Protein AF-A0A534AEH3-F1 (afdb_monomer_lite)

Sequence (124 aa):
MLPENGLFLGRGWHDLERDEHGPFRWLDNEGEIVVTRPNARAATLVLDIESGPGQHHRPFELVVTNGSGTPLEQLQISNRRDVTLRLPLDEPRGAVFRLVVPAGVSISPDDRILNLRVHRIAWV

pLDDT: mean 91.47, std 10.38, range [54.38, 98.5]

Structure (mmCIF, N/CA/C/O backbone):
data_AF-A0A534AEH3-F1
#
_entry.id   AF-A0A534AEH3-F1
#
loop_
_atom_site.group_PDB
_atom_sit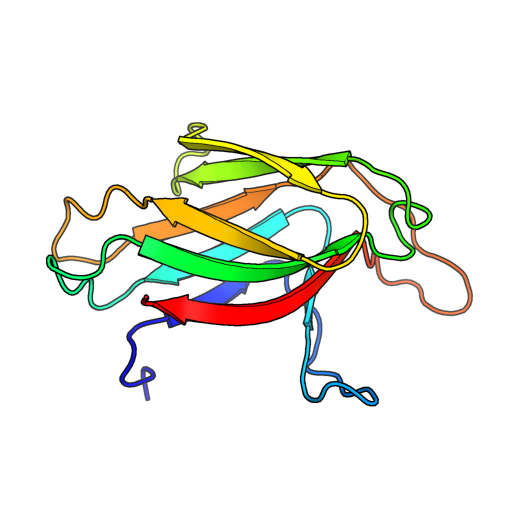e.id
_atom_site.type_symbol
_atom_site.label_atom_id
_atom_site.label_alt_id
_atom_site.label_comp_id
_atom_site.label_asym_id
_atom_site.label_entity_id
_atom_site.label_seq_id
_atom_site.pdbx_PDB_ins_code
_atom_site.Cartn_x
_atom_site.Cartn_y
_atom_site.Cartn_z
_atom_site.occupancy
_atom_site.B_iso_or_equiv
_atom_site.auth_seq_id
_atom_site.auth_comp_id
_atom_site.auth_asym_id
_atom_site.auth_atom_id
_atom_site.pdbx_PDB_model_num
ATOM 1 N N . MET A 1 1 ? -21.073 -2.014 -2.497 1.00 59.72 1 MET A N 1
ATOM 2 C CA . MET A 1 1 ? -21.113 -2.547 -1.115 1.00 59.72 1 MET A CA 1
ATOM 3 C C . MET A 1 1 ? -19.775 -2.272 -0.457 1.00 59.72 1 MET A C 1
ATOM 5 O O . MET A 1 1 ? -18.774 -2.267 -1.160 1.00 59.72 1 MET A O 1
ATOM 9 N N . LEU A 1 2 ? -19.763 -2.016 0.852 1.00 68.88 2 LEU A N 1
ATOM 10 C CA . LEU A 1 2 ? -18.527 -1.950 1.636 1.00 68.88 2 LEU A CA 1
ATOM 11 C C . LEU A 1 2 ? -18.076 -3.398 1.948 1.00 68.88 2 LEU A C 1
ATOM 13 O O . LEU A 1 2 ? -18.960 -4.200 2.256 1.00 68.88 2 LEU A O 1
ATOM 17 N N . PRO A 1 3 ? -16.780 -3.758 1.875 1.00 75.44 3 PRO A N 1
ATOM 18 C CA . PRO A 1 3 ? -16.292 -5.077 2.204 1.00 75.44 3 PRO A CA 1
ATOM 19 C C . PRO A 1 3 ? -16.540 -5.349 3.682 1.00 75.44 3 PRO A C 1
ATOM 21 O O . PRO A 1 3 ? -16.533 -4.451 4.533 1.00 75.44 3 PRO A O 1
ATOM 24 N N . GLU A 1 4 ? -16.795 -6.615 3.976 1.00 79.19 4 GLU A N 1
ATOM 25 C CA . GLU A 1 4 ? -17.192 -7.064 5.308 1.00 79.19 4 GLU A CA 1
ATOM 26 C C . GLU A 1 4 ? -16.087 -6.833 6.339 1.00 79.19 4 GLU A C 1
ATOM 28 O O . GLU A 1 4 ? -16.374 -6.464 7.475 1.00 79.19 4 GLU A O 1
ATOM 33 N N . ASN A 1 5 ? -14.824 -6.941 5.917 1.00 83.06 5 ASN A N 1
ATOM 34 C CA . ASN A 1 5 ? -13.659 -6.673 6.757 1.00 83.06 5 ASN A CA 1
ATOM 35 C C . ASN A 1 5 ? -13.412 -5.174 7.017 1.00 83.06 5 ASN A C 1
ATOM 37 O O . ASN A 1 5 ? -12.510 -4.836 7.776 1.00 83.06 5 ASN A O 1
ATOM 41 N N . GLY A 1 6 ? -14.176 -4.266 6.400 1.00 87.81 6 GLY A N 1
ATOM 42 C CA . GLY A 1 6 ? -14.061 -2.826 6.628 1.00 87.81 6 GLY A CA 1
ATOM 43 C C . GLY A 1 6 ? -12.753 -2.191 6.149 1.00 87.81 6 GLY A C 1
ATOM 44 O O . GLY A 1 6 ? -12.458 -1.085 6.599 1.00 87.81 6 GLY A O 1
ATOM 45 N N . LEU A 1 7 ? -11.994 -2.860 5.270 1.00 90.31 7 LEU A N 1
ATOM 46 C CA . LEU A 1 7 ? -10.750 -2.358 4.677 1.00 90.31 7 LEU A CA 1
ATOM 47 C C . LEU A 1 7 ? -10.928 -2.013 3.202 1.00 90.31 7 LEU A C 1
ATOM 49 O O . LEU A 1 7 ? -11.421 -2.826 2.423 1.00 90.31 7 LEU A O 1
ATOM 53 N N . PHE A 1 8 ? -10.455 -0.835 2.806 1.00 92.44 8 PHE A N 1
ATOM 54 C CA . PHE A 1 8 ? -10.434 -0.391 1.417 1.00 92.44 8 PHE A CA 1
ATOM 55 C C . PHE A 1 8 ? -9.097 0.216 1.053 1.00 92.44 8 PHE A C 1
ATOM 57 O O . PHE A 1 8 ? -8.423 0.823 1.882 1.00 92.44 8 PHE A O 1
ATOM 64 N N . LEU A 1 9 ? -8.791 0.133 -0.233 1.00 95.44 9 LEU A N 1
ATOM 65 C CA . LEU A 1 9 ? -7.722 0.894 -0.849 1.00 95.44 9 LEU A CA 1
ATOM 66 C C . LEU A 1 9 ? -8.330 2.162 -1.438 1.00 95.44 9 LEU A C 1
ATOM 68 O O . LEU A 1 9 ? -9.274 2.091 -2.227 1.00 95.44 9 LEU A O 1
ATOM 72 N N . GLY A 1 10 ? -7.843 3.307 -0.969 1.00 96.25 10 GLY A N 1
ATOM 73 C CA . GLY A 1 10 ? -8.230 4.620 -1.464 1.00 96.25 10 GLY A CA 1
ATOM 74 C C . GLY A 1 10 ? -7.377 5.019 -2.664 1.00 96.25 10 GLY A C 1
ATOM 75 O O . GLY A 1 10 ? -7.181 4.242 -3.598 1.00 96.25 10 GLY A O 1
ATOM 76 N N . ARG A 1 11 ? -6.869 6.249 -2.653 1.00 97.25 11 ARG A N 1
ATOM 77 C CA . ARG A 1 11 ? -5.996 6.767 -3.717 1.00 97.25 11 ARG A CA 1
ATOM 78 C C . ARG A 1 11 ? -4.605 6.133 -3.678 1.00 97.25 11 ARG A C 1
ATOM 80 O O . ARG A 1 11 ? -4.200 5.600 -2.649 1.00 97.25 11 ARG A O 1
ATOM 87 N N . GLY A 1 12 ? -3.877 6.238 -4.794 1.00 97.94 12 GLY A N 1
ATOM 88 C CA . GLY A 1 12 ? -2.451 5.893 -4.857 1.00 97.94 12 GLY A CA 1
ATOM 89 C C . GLY A 1 12 ? -2.125 4.425 -5.145 1.00 97.94 12 GLY A C 1
ATOM 90 O O . GLY A 1 12 ? -0.968 4.015 -5.090 1.00 97.94 12 GLY A O 1
ATOM 91 N N . TRP A 1 13 ? -3.149 3.638 -5.469 1.00 98.44 13 TRP A N 1
ATOM 92 C CA . TRP A 1 13 ? -3.021 2.238 -5.849 1.00 98.44 13 TRP A CA 1
ATOM 93 C C . TRP A 1 13 ? -3.264 2.071 -7.342 1.00 98.44 13 TRP A C 1
ATOM 95 O O . TRP A 1 13 ? -4.259 2.569 -7.871 1.00 98.44 13 TRP A O 1
ATOM 105 N N . HIS A 1 14 ? -2.393 1.314 -7.997 1.00 98.12 14 HIS A N 1
ATOM 106 C CA . HIS A 1 14 ? -2.595 0.870 -9.372 1.00 98.12 14 HIS A CA 1
ATOM 107 C C . HIS A 1 14 ? -3.570 -0.317 -9.434 1.00 98.12 14 HIS A C 1
ATOM 109 O O . HIS A 1 14 ? -4.026 -0.848 -8.409 1.00 98.12 14 HIS A O 1
ATOM 115 N N . ASP A 1 15 ? -3.906 -0.727 -10.656 1.00 97.75 15 ASP A N 1
ATOM 116 C CA . ASP A 1 15 ? -4.820 -1.836 -10.927 1.00 97.75 15 ASP A CA 1
ATOM 117 C C . ASP A 1 15 ? -4.377 -3.169 -10.305 1.00 97.75 15 ASP A C 1
ATOM 119 O O . ASP A 1 15 ? -3.221 -3.376 -9.938 1.00 97.75 15 ASP A O 1
ATOM 123 N N . LEU A 1 16 ? -5.351 -4.069 -10.129 1.00 97.81 16 LEU A N 1
ATOM 124 C CA . LEU A 1 16 ? -5.112 -5.399 -9.578 1.00 97.81 16 LEU A CA 1
ATOM 125 C C . LEU A 1 16 ? -4.338 -6.243 -10.589 1.00 97.81 16 LEU A C 1
ATOM 127 O O . LEU A 1 16 ? -4.816 -6.480 -11.696 1.00 97.81 16 LEU A O 1
ATOM 131 N N . GLU A 1 17 ? -3.204 -6.769 -10.156 1.00 98.25 17 GLU A N 1
ATOM 132 C CA . GLU A 1 17 ? -2.343 -7.642 -10.941 1.00 98.25 17 GLU A CA 1
ATOM 133 C C . GLU A 1 17 ? -2.221 -9.018 -10.276 1.00 98.25 17 GLU A C 1
ATOM 135 O O . GLU A 1 17 ? -2.748 -9.260 -9.183 1.00 98.25 17 GLU A O 1
ATOM 140 N N . ARG A 1 18 ? -1.584 -9.960 -10.976 1.00 97.88 18 ARG A N 1
ATOM 141 C CA . ARG A 1 18 ? -1.367 -11.332 -10.510 1.00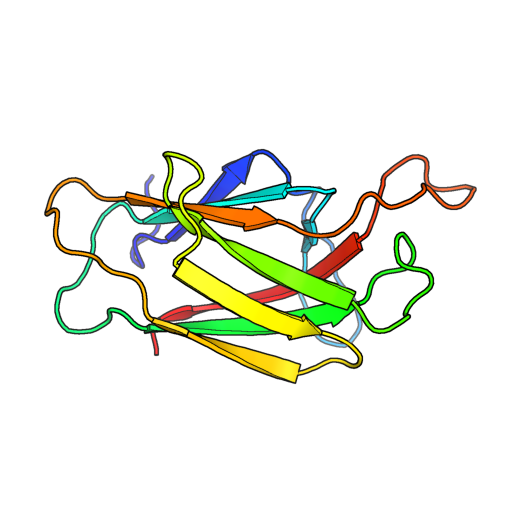 97.88 18 ARG A CA 1
ATOM 142 C C . ARG A 1 18 ? 0.012 -11.822 -10.919 1.00 97.88 18 ARG A C 1
ATOM 144 O O . ARG A 1 18 ? 0.420 -11.616 -12.057 1.00 97.88 18 ARG A O 1
ATOM 151 N N . ASP A 1 19 ? 0.673 -12.523 -10.010 1.00 94.69 19 ASP A N 1
ATOM 152 C CA . ASP A 1 19 ? 1.880 -13.303 -10.279 1.00 94.69 19 ASP A CA 1
ATOM 153 C C . ASP A 1 19 ? 1.741 -14.721 -9.695 1.00 94.69 19 ASP A C 1
ATOM 155 O O . ASP A 1 19 ? 0.642 -15.166 -9.344 1.00 94.69 19 ASP A O 1
ATOM 159 N N . GLU A 1 20 ? 2.853 -15.452 -9.615 1.00 94.38 20 GLU A N 1
ATOM 160 C CA . GLU A 1 20 ? 2.916 -16.810 -9.063 1.00 94.38 20 GLU A CA 1
ATOM 161 C C . GLU A 1 20 ? 2.497 -16.904 -7.583 1.00 94.38 20 GLU A C 1
ATOM 163 O O . GLU A 1 20 ? 2.089 -17.971 -7.127 1.00 94.38 20 GLU A O 1
ATOM 168 N N . HIS A 1 21 ? 2.520 -15.790 -6.847 1.00 91.81 21 HIS A N 1
ATOM 169 C CA . HIS A 1 21 ? 2.114 -15.711 -5.445 1.00 91.81 21 HIS A CA 1
ATOM 170 C C . HIS A 1 21 ? 0.672 -15.218 -5.266 1.00 91.81 21 HIS A C 1
ATOM 172 O O . HIS A 1 21 ? 0.209 -15.050 -4.135 1.00 91.81 21 HIS A O 1
ATOM 178 N N . GLY A 1 22 ? -0.052 -15.000 -6.366 1.00 95.88 22 GLY A N 1
ATOM 179 C CA . GLY A 1 22 ? -1.455 -14.611 -6.363 1.00 95.88 22 GLY A CA 1
ATOM 180 C C . GLY A 1 22 ? -1.679 -13.125 -6.662 1.00 95.88 22 GLY A C 1
ATOM 181 O O . GLY A 1 22 ? -0.885 -12.503 -7.367 1.00 95.88 22 GLY A O 1
ATOM 182 N N . PRO A 1 23 ? -2.820 -12.560 -6.227 1.00 97.50 23 PRO A N 1
ATOM 183 C CA . PRO A 1 23 ? -3.160 -11.174 -6.517 1.00 97.50 23 PRO A CA 1
ATOM 184 C C . PRO A 1 23 ? -2.277 -10.194 -5.741 1.00 97.50 23 PRO A C 1
ATOM 186 O O . PRO A 1 23 ? -1.943 -10.435 -4.583 1.00 97.50 23 PRO A O 1
ATOM 189 N N . PHE A 1 24 ? -1.967 -9.059 -6.358 1.00 98.25 24 PHE A N 1
ATOM 190 C CA . PHE A 1 24 ? -1.278 -7.948 -5.710 1.00 98.25 24 PHE A CA 1
ATOM 191 C C . PHE A 1 24 ? -1.656 -6.615 -6.357 1.00 98.25 24 PHE A C 1
ATOM 193 O O . PHE A 1 24 ? -2.270 -6.567 -7.425 1.00 98.25 24 PHE A O 1
ATOM 200 N N . ARG A 1 25 ? -1.282 -5.514 -5.707 1.00 98.50 25 ARG A N 1
ATOM 201 C CA . ARG A 1 25 ? -1.332 -4.171 -6.292 1.00 98.50 25 ARG A CA 1
ATOM 202 C C . ARG A 1 25 ? -0.014 -3.453 -6.085 1.00 98.50 25 ARG A C 1
ATOM 204 O O . ARG A 1 25 ? 0.685 -3.693 -5.100 1.00 98.50 25 ARG A O 1
ATOM 211 N N . TRP A 1 26 ? 0.283 -2.550 -7.005 1.00 98.31 26 TRP A N 1
ATOM 212 C CA . TRP A 1 26 ? 1.356 -1.586 -6.842 1.00 98.31 26 TRP A CA 1
ATOM 213 C C . TRP A 1 26 ? 0.842 -0.323 -6.165 1.00 98.31 26 TRP A C 1
ATOM 215 O O . TRP A 1 26 ? -0.254 0.152 -6.469 1.00 98.31 26 TRP A O 1
ATOM 225 N N . LEU A 1 27 ? 1.662 0.226 -5.282 1.00 98.31 27 LEU A N 1
ATOM 226 C CA . LEU A 1 27 ? 1.494 1.549 -4.701 1.00 98.31 27 LEU A CA 1
ATOM 227 C C . LEU A 1 27 ? 2.477 2.524 -5.362 1.00 98.31 27 LEU A C 1
ATOM 229 O O . LEU A 1 27 ? 3.616 2.149 -5.665 1.00 98.31 27 LEU A O 1
ATOM 233 N N . ASP A 1 28 ? 2.005 3.748 -5.602 1.00 97.69 28 ASP A N 1
ATOM 234 C CA . ASP A 1 28 ? 2.786 4.867 -6.147 1.00 97.69 28 ASP A CA 1
ATOM 235 C C . ASP A 1 28 ? 3.713 5.459 -5.054 1.00 97.69 28 ASP A C 1
ATOM 237 O O . ASP A 1 28 ? 4.343 4.722 -4.301 1.00 97.69 28 ASP A O 1
ATOM 241 N N . ASN A 1 29 ? 3.860 6.775 -4.926 1.00 97.38 29 ASN A N 1
ATOM 242 C CA . ASN A 1 29 ? 4.622 7.410 -3.839 1.00 97.38 29 ASN A CA 1
ATOM 243 C C . ASN A 1 29 ? 3.836 7.460 -2.514 1.00 97.38 29 ASN A C 1
ATOM 245 O O . ASN A 1 29 ? 4.412 7.552 -1.431 1.00 97.38 29 ASN A O 1
ATOM 249 N N . GLU A 1 30 ? 2.511 7.392 -2.600 1.00 97.88 30 GLU A N 1
ATOM 250 C CA . GLU A 1 30 ? 1.601 7.350 -1.460 1.00 97.88 30 GLU A CA 1
ATOM 251 C C . GLU A 1 30 ? 0.421 6.443 -1.805 1.00 97.88 30 GLU A C 1
ATOM 253 O O . GLU A 1 30 ? -0.039 6.472 -2.942 1.00 97.88 30 GLU A O 1
ATOM 258 N N . GLY A 1 31 ? -0.092 5.676 -0.840 1.00 98.00 31 GLY A N 1
ATOM 259 C CA . GLY A 1 31 ? -1.340 4.924 -0.988 1.00 98.00 31 GLY A CA 1
ATOM 260 C C . GLY A 1 31 ? -2.195 4.937 0.274 1.00 98.00 31 GLY A C 1
ATOM 261 O O . GLY A 1 31 ? -1.697 4.762 1.387 1.00 98.00 31 GLY A O 1
ATOM 262 N N . GLU A 1 32 ? -3.501 5.136 0.103 1.00 97.81 32 GLU A N 1
ATOM 263 C CA . GLU A 1 32 ? -4.465 5.223 1.202 1.00 97.81 32 GLU A CA 1
ATOM 264 C C . GLU A 1 32 ? -5.031 3.848 1.576 1.00 97.81 32 GLU A C 1
ATOM 266 O O . GLU A 1 32 ? -5.509 3.104 0.718 1.00 97.81 32 GLU A O 1
ATOM 271 N N . ILE A 1 33 ? -5.065 3.548 2.872 1.00 95.38 33 ILE A N 1
ATOM 272 C CA . ILE A 1 33 ? -5.835 2.455 3.467 1.00 95.38 33 ILE A CA 1
ATOM 273 C C . ILE A 1 33 ? -6.972 3.086 4.268 1.00 95.38 33 ILE A C 1
ATOM 275 O O . ILE A 1 33 ? -6.740 3.812 5.235 1.00 95.38 33 ILE A O 1
ATOM 279 N N . VAL A 1 34 ? -8.212 2.812 3.870 1.00 93.69 34 VAL A N 1
ATOM 280 C CA . VAL A 1 34 ? -9.411 3.328 4.535 1.00 93.69 34 VAL A CA 1
ATOM 281 C C . VAL A 1 34 ? -10.039 2.225 5.377 1.00 93.69 34 VAL A C 1
ATOM 283 O O . VAL A 1 34 ? -10.379 1.153 4.877 1.00 93.69 34 VAL A O 1
ATOM 286 N N . VAL A 1 35 ? -10.224 2.515 6.659 1.00 90.06 35 VAL A N 1
ATOM 287 C CA . VAL A 1 35 ? -10.883 1.661 7.644 1.00 90.06 35 VAL A CA 1
ATOM 288 C C . VAL A 1 35 ? -12.268 2.238 7.913 1.00 90.06 35 VAL A C 1
ATOM 290 O O . VAL A 1 35 ? -12.364 3.340 8.437 1.00 90.06 35 VAL A O 1
ATOM 293 N N . THR A 1 36 ? -13.354 1.535 7.583 1.00 85.75 36 THR A N 1
ATOM 294 C CA . THR A 1 36 ? -14.730 2.068 7.756 1.00 85.75 36 THR A CA 1
ATOM 295 C C . THR A 1 36 ? -15.495 1.477 8.934 1.00 85.75 36 THR A C 1
ATOM 297 O O . THR A 1 36 ? -16.541 1.993 9.313 1.00 85.75 36 THR A O 1
ATOM 300 N N . ARG A 1 37 ? -15.039 0.342 9.468 1.00 72.56 37 ARG A N 1
ATOM 301 C CA . ARG A 1 37 ? -15.651 -0.339 10.618 1.00 72.56 37 ARG A CA 1
ATOM 302 C C . ARG A 1 37 ? -14.540 -0.859 11.523 1.00 72.56 37 ARG A C 1
ATOM 304 O O . ARG A 1 37 ? -14.227 -2.046 11.457 1.00 72.56 37 ARG A O 1
ATOM 311 N N . PRO A 1 38 ? -13.890 0.020 12.300 1.00 63.75 38 PRO A N 1
ATOM 312 C CA . PRO A 1 38 ? -12.844 -0.415 13.207 1.00 63.75 38 PRO A CA 1
ATOM 313 C C . PRO A 1 38 ? -13.449 -1.400 14.213 1.00 63.75 38 PRO A C 1
ATOM 315 O O . PRO A 1 38 ? -14.298 -1.036 15.024 1.00 63.75 38 PRO A O 1
ATOM 318 N N . ASN A 1 39 ? -13.056 -2.672 14.146 1.00 59.69 39 ASN A N 1
ATOM 319 C CA . ASN A 1 39 ? -13.311 -3.584 15.250 1.00 59.69 39 ASN A CA 1
ATOM 320 C C . ASN A 1 39 ? -12.272 -3.248 16.323 1.00 59.69 39 ASN A C 1
ATOM 322 O O . ASN A 1 39 ? -11.088 -3.493 16.116 1.00 59.69 39 ASN A O 1
ATOM 326 N N . ALA A 1 40 ? -12.697 -2.688 17.458 1.00 54.38 40 ALA A N 1
ATOM 327 C CA . ALA A 1 40 ? -11.806 -2.238 18.534 1.00 54.38 40 ALA A CA 1
ATOM 328 C C . ALA A 1 40 ? -10.888 -3.346 19.105 1.00 54.38 40 ALA A C 1
ATOM 330 O O . ALA A 1 40 ? -9.926 -3.048 19.806 1.00 54.38 40 ALA A O 1
ATOM 331 N N . ARG A 1 41 ? -11.152 -4.629 18.801 1.00 57.09 41 ARG A N 1
ATOM 332 C CA . ARG A 1 41 ? -10.257 -5.754 19.132 1.00 57.09 41 ARG A CA 1
ATOM 333 C C . ARG A 1 41 ? -9.148 -6.019 18.107 1.00 57.09 41 ARG A C 1
ATOM 335 O O . ARG A 1 41 ? -8.190 -6.698 18.457 1.00 57.09 41 ARG A O 1
ATOM 342 N N . ALA A 1 42 ? -9.251 -5.489 16.890 1.00 60.09 42 ALA A N 1
ATOM 343 C CA . ALA A 1 42 ? -8.313 -5.700 15.791 1.00 60.09 42 ALA A CA 1
ATOM 344 C C . ALA A 1 42 ? -7.757 -4.349 15.314 1.00 60.09 42 ALA A C 1
ATOM 346 O O . ALA A 1 42 ? -8.104 -3.848 14.254 1.00 60.09 42 ALA A O 1
ATOM 347 N N . ALA A 1 43 ? -6.896 -3.730 16.121 1.00 80.12 43 ALA A N 1
ATOM 348 C CA . ALA A 1 43 ? -6.182 -2.501 15.757 1.00 80.12 43 ALA A CA 1
ATOM 349 C C . ALA A 1 43 ? -4.835 -2.797 15.077 1.00 80.12 43 ALA A C 1
ATOM 351 O O . ALA A 1 43 ? -3.905 -1.995 15.120 1.00 80.12 43 ALA A O 1
ATOM 352 N N . THR A 1 44 ? -4.675 -4.000 14.529 1.00 88.75 44 THR A N 1
ATOM 353 C CA . THR A 1 44 ? -3.408 -4.467 13.976 1.00 88.75 44 THR A CA 1
ATOM 354 C C . THR A 1 44 ? -3.628 -5.006 12.577 1.00 88.75 44 THR A C 1
ATOM 356 O O . THR A 1 44 ? -4.383 -5.959 12.389 1.00 88.75 44 THR A O 1
ATOM 359 N N . LEU A 1 45 ? -2.971 -4.376 11.607 1.00 91.31 45 LEU A N 1
ATOM 360 C CA . LEU A 1 45 ? -2.900 -4.868 10.242 1.00 91.31 45 LEU A CA 1
ATOM 361 C C . LEU A 1 45 ? -1.616 -5.648 10.038 1.00 91.31 45 LEU A C 1
ATOM 363 O O . LEU A 1 45 ? -0.566 -5.273 10.549 1.00 91.31 45 LEU A O 1
ATOM 367 N N . VAL A 1 46 ? -1.704 -6.691 9.229 1.00 94.69 46 VAL A N 1
ATOM 368 C CA . VAL A 1 46 ? -0.557 -7.345 8.617 1.00 94.69 46 VAL A CA 1
ATOM 369 C C . VAL A 1 46 ? -0.561 -7.047 7.123 1.00 94.69 46 VAL A C 1
ATOM 371 O O . VAL A 1 46 ? -1.604 -7.124 6.462 1.00 94.69 46 VAL A O 1
ATOM 374 N N . LEU A 1 47 ? 0.606 -6.672 6.606 1.00 96.69 47 LEU A N 1
ATOM 375 C CA . LEU A 1 47 ? 0.821 -6.399 5.196 1.00 96.69 47 LEU A CA 1
ATOM 376 C C . LEU A 1 47 ? 1.947 -7.282 4.665 1.00 96.69 47 LEU A C 1
ATOM 378 O O . LEU A 1 47 ? 3.024 -7.291 5.248 1.00 96.69 47 LEU A O 1
ATOM 382 N N . ASP A 1 48 ? 1.698 -7.966 3.552 1.00 97.69 48 ASP A N 1
ATOM 383 C CA . ASP A 1 48 ? 2.709 -8.719 2.797 1.00 97.69 48 ASP A CA 1
ATOM 384 C C . ASP A 1 48 ? 3.213 -7.836 1.654 1.00 97.69 48 ASP A C 1
ATOM 386 O O . ASP A 1 48 ? 2.459 -7.561 0.707 1.00 97.69 48 ASP A O 1
ATOM 390 N N . ILE A 1 49 ? 4.437 -7.322 1.795 1.00 97.81 49 ILE A N 1
ATOM 391 C CA . ILE A 1 49 ? 4.958 -6.230 0.965 1.00 97.81 49 ILE A CA 1
ATOM 392 C C . ILE A 1 49 ? 6.411 -6.430 0.548 1.00 97.81 49 ILE A C 1
ATOM 394 O O . ILE A 1 49 ? 7.199 -7.034 1.276 1.00 97.81 49 ILE A O 1
ATOM 398 N N . GLU A 1 50 ? 6.781 -5.853 -0.596 1.00 97.38 50 GLU A N 1
ATOM 399 C CA . GLU A 1 50 ? 8.158 -5.823 -1.104 1.00 97.38 50 GLU A CA 1
ATOM 400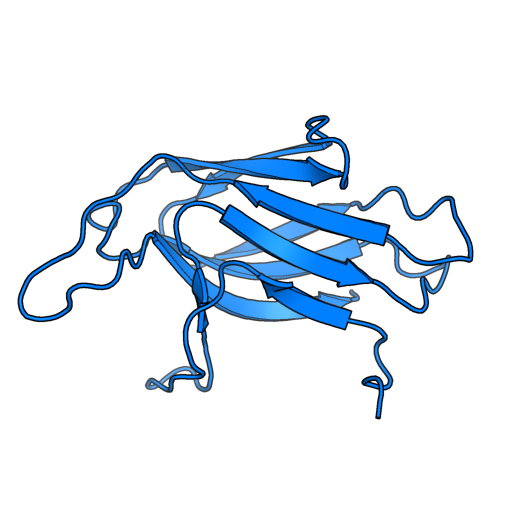 C C . GLU A 1 50 ? 8.494 -4.543 -1.880 1.00 97.38 50 GLU A C 1
ATOM 402 O O . GLU A 1 50 ? 7.611 -3.870 -2.423 1.00 97.38 50 GLU A O 1
ATOM 407 N N . SER A 1 51 ? 9.792 -4.226 -1.950 1.00 98.00 51 SER A N 1
ATOM 408 C CA . SER A 1 51 ? 10.313 -3.108 -2.741 1.00 98.00 51 SER A CA 1
ATOM 409 C C . SER A 1 51 ? 10.124 -3.336 -4.243 1.00 98.00 51 SER A C 1
ATOM 411 O O . SER A 1 51 ? 10.504 -4.371 -4.799 1.00 98.00 51 SER A O 1
ATOM 413 N N . GLY A 1 52 ? 9.536 -2.346 -4.909 1.00 97.31 52 GLY A N 1
ATOM 414 C CA . GLY A 1 52 ? 9.211 -2.398 -6.325 1.00 97.31 52 GLY A CA 1
ATOM 415 C C . GLY A 1 52 ? 10.291 -1.829 -7.255 1.00 97.31 52 GLY A C 1
ATOM 416 O O . GLY A 1 52 ? 11.284 -1.241 -6.808 1.00 97.31 52 GLY A O 1
ATOM 417 N N . PRO A 1 53 ? 10.086 -1.961 -8.578 1.00 97.12 53 PRO A N 1
ATOM 418 C CA . PRO A 1 53 ? 10.997 -1.440 -9.592 1.00 97.12 53 PRO A CA 1
ATOM 419 C C . PRO A 1 53 ? 11.229 0.070 -9.484 1.00 97.12 53 PRO A C 1
ATOM 421 O O . PRO A 1 53 ? 12.350 0.519 -9.707 1.00 97.12 53 PRO A O 1
ATOM 424 N N . GLY A 1 54 ? 10.225 0.854 -9.072 1.00 97.56 54 GLY A N 1
ATOM 425 C CA . GLY A 1 54 ? 10.358 2.309 -8.919 1.00 97.56 54 GLY A CA 1
ATOM 426 C C . GLY A 1 54 ? 11.351 2.737 -7.836 1.00 97.56 54 GLY A C 1
ATOM 427 O O . GLY A 1 54 ? 11.862 3.854 -7.872 1.00 97.56 54 GLY A O 1
ATOM 428 N N . GLN A 1 55 ? 11.694 1.815 -6.934 1.00 97.62 55 GLN A N 1
ATOM 429 C CA . GLN A 1 55 ? 12.732 1.954 -5.908 1.00 97.62 55 GLN A CA 1
ATOM 430 C C . GLN A 1 55 ? 14.018 1.194 -6.275 1.00 97.62 55 GLN A C 1
ATOM 432 O O . GLN A 1 55 ? 14.919 1.018 -5.452 1.00 97.62 55 GLN A O 1
ATOM 437 N N . HIS A 1 56 ? 14.119 0.715 -7.517 1.00 96.31 56 HIS A N 1
ATOM 438 C CA . HIS A 1 56 ? 15.170 -0.174 -8.010 1.00 96.31 56 HIS A CA 1
ATOM 439 C C . HIS A 1 56 ? 15.322 -1.463 -7.187 1.00 96.31 56 HIS A C 1
ATOM 441 O O . HIS A 1 56 ? 16.433 -1.981 -7.067 1.00 96.31 56 HIS A O 1
ATOM 447 N N . HIS A 1 57 ? 14.234 -1.954 -6.580 1.00 96.31 57 HIS A N 1
ATOM 448 C CA . HIS A 1 57 ? 14.251 -3.089 -5.646 1.00 96.31 57 HIS A CA 1
ATOM 449 C C . HIS A 1 57 ? 15.226 -2.910 -4.467 1.00 96.31 57 HIS A C 1
ATOM 451 O O . HIS A 1 57 ? 15.685 -3.882 -3.866 1.00 96.31 57 HIS A O 1
ATOM 457 N N . ARG A 1 58 ? 15.583 -1.662 -4.136 1.00 96.62 58 ARG A N 1
ATOM 458 C CA . ARG A 1 58 ? 16.490 -1.351 -3.028 1.00 96.62 58 ARG A CA 1
ATOM 459 C C . ARG A 1 58 ? 15.715 -1.137 -1.732 1.00 96.62 58 ARG A C 1
ATOM 461 O O . ARG A 1 58 ? 14.519 -0.839 -1.781 1.00 96.62 58 ARG A O 1
ATOM 468 N N . PRO A 1 59 ? 16.387 -1.267 -0.574 1.00 97.44 59 PRO A N 1
ATOM 469 C CA . PRO A 1 59 ? 15.776 -0.917 0.691 1.00 97.44 59 PRO A CA 1
ATOM 470 C C . PRO A 1 59 ? 15.374 0.560 0.764 1.00 97.44 59 PRO A C 1
ATOM 472 O O . PRO A 1 59 ? 16.117 1.419 0.287 1.00 97.44 59 PRO A O 1
ATOM 475 N N . PHE A 1 60 ? 14.237 0.847 1.395 1.00 97.56 60 PHE A N 1
ATOM 476 C CA . PHE A 1 60 ? 13.767 2.206 1.663 1.00 97.56 60 PHE A CA 1
ATOM 477 C C . PHE A 1 60 ? 12.930 2.282 2.944 1.00 97.56 60 PHE A C 1
ATOM 479 O O . PHE A 1 60 ? 12.456 1.271 3.467 1.00 97.56 60 PHE A O 1
ATOM 486 N N . GLU A 1 61 ? 12.726 3.503 3.437 1.00 97.75 61 GLU A N 1
ATOM 487 C CA . GLU A 1 61 ? 11.833 3.770 4.561 1.00 97.75 61 GLU A CA 1
ATOM 488 C C . GLU A 1 61 ? 10.382 3.924 4.097 1.00 97.75 61 GLU A C 1
ATOM 490 O O . GLU A 1 61 ? 10.066 4.794 3.289 1.00 97.75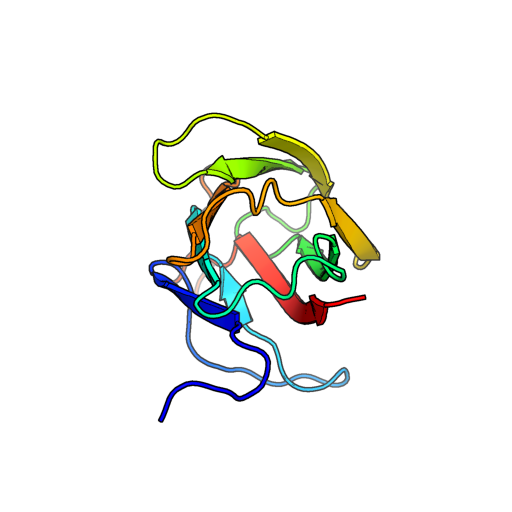 61 GLU A O 1
ATOM 495 N N . LEU A 1 62 ? 9.495 3.091 4.627 1.00 97.81 62 LEU A N 1
ATOM 496 C CA . LEU A 1 62 ? 8.052 3.274 4.568 1.00 97.81 62 LEU A CA 1
ATOM 497 C C . LEU A 1 62 ? 7.607 4.047 5.810 1.00 97.81 62 LEU A C 1
ATOM 499 O O . LEU A 1 62 ? 7.844 3.601 6.934 1.00 97.81 62 LEU A O 1
ATOM 503 N N . VAL A 1 63 ? 6.903 5.156 5.608 1.00 98.12 63 VAL A N 1
ATOM 504 C CA . VAL A 1 63 ? 6.279 5.933 6.682 1.00 98.12 63 VAL A CA 1
ATOM 505 C C . VAL A 1 63 ? 4.774 5.716 6.643 1.00 98.12 63 VAL A C 1
ATOM 507 O O . VAL A 1 63 ? 4.122 5.948 5.627 1.00 98.12 63 VAL A O 1
ATOM 510 N N . VAL A 1 64 ? 4.201 5.301 7.766 1.00 97.25 64 VAL A N 1
ATOM 511 C CA . VAL A 1 64 ? 2.752 5.209 7.938 1.00 97.25 64 VAL A CA 1
ATOM 512 C C . VAL A 1 64 ? 2.273 6.471 8.625 1.00 97.25 64 VAL A C 1
ATOM 514 O O . VAL A 1 64 ? 2.778 6.832 9.687 1.00 97.25 64 VAL A O 1
ATOM 517 N N . THR A 1 65 ? 1.289 7.142 8.037 1.00 96.81 65 THR A N 1
ATOM 518 C CA . THR A 1 65 ? 0.700 8.364 8.595 1.00 96.81 65 THR A CA 1
ATOM 519 C C . THR A 1 65 ? -0.809 8.222 8.770 1.00 96.81 65 THR A C 1
ATOM 521 O O . THR A 1 65 ? -1.449 7.374 8.143 1.00 96.81 65 THR A O 1
ATOM 524 N N . ASN A 1 66 ? -1.395 9.050 9.632 1.00 92.94 66 ASN A N 1
ATOM 525 C CA . ASN A 1 66 ? -2.846 9.228 9.679 1.00 92.94 66 ASN A CA 1
ATOM 526 C C . ASN A 1 66 ? -3.336 10.134 8.523 1.00 92.94 66 ASN A C 1
ATOM 528 O O . ASN A 1 66 ? -2.549 10.686 7.753 1.00 92.94 66 ASN A O 1
ATOM 532 N N . GLY A 1 67 ? -4.648 10.357 8.427 1.00 90.94 67 GLY A N 1
ATOM 533 C CA . GLY A 1 67 ? -5.240 11.208 7.387 1.00 90.94 67 GLY A CA 1
ATOM 534 C C . GLY A 1 67 ? -4.782 12.677 7.402 1.00 90.94 67 GLY A C 1
ATOM 535 O O . GLY A 1 67 ? -4.866 13.345 6.369 1.00 90.94 67 GLY A O 1
ATOM 536 N N . SER A 1 68 ? -4.261 13.181 8.530 1.00 92.50 68 SER A N 1
ATOM 537 C CA . SER A 1 68 ? -3.662 14.521 8.629 1.00 92.50 68 SER A CA 1
ATOM 538 C C . SER A 1 68 ? -2.175 14.559 8.259 1.00 92.50 68 SER A C 1
ATOM 540 O O . SER A 1 68 ? -1.572 15.627 8.319 1.00 92.50 68 SER A O 1
ATOM 542 N N . GLY A 1 69 ? -1.576 13.427 7.874 1.00 94.31 69 GLY A N 1
ATOM 543 C CA . GLY A 1 69 ? -0.155 13.321 7.531 1.00 94.31 69 GLY A CA 1
ATOM 544 C C . GLY A 1 69 ? 0.779 13.221 8.740 1.00 94.31 69 GLY A C 1
ATOM 545 O O . GLY A 1 69 ? 1.993 13.303 8.584 1.00 94.31 69 GLY A O 1
ATOM 546 N N . THR A 1 70 ? 0.247 13.036 9.951 1.00 95.12 70 THR A N 1
ATOM 547 C CA . THR A 1 70 ? 1.061 12.815 11.151 1.00 95.12 70 THR A CA 1
ATOM 548 C C . THR A 1 70 ? 1.656 11.405 11.112 1.00 95.12 70 THR A C 1
ATOM 550 O O . THR A 1 70 ? 0.882 10.448 11.000 1.00 95.12 70 THR A O 1
ATOM 553 N N . PRO A 1 71 ? 2.989 11.242 11.222 1.00 95.75 71 PRO A N 1
ATOM 554 C CA . PRO A 1 71 ? 3.621 9.928 11.276 1.00 95.75 71 PRO A CA 1
ATOM 555 C C . PRO A 1 71 ? 3.171 9.124 12.496 1.00 95.75 71 PRO A C 1
ATOM 557 O O . PRO A 1 71 ? 3.135 9.640 13.611 1.00 95.75 71 PRO A O 1
ATOM 560 N N . LEU A 1 72 ? 2.846 7.857 12.264 1.00 93.38 72 LEU A N 1
ATOM 561 C CA . LEU A 1 72 ? 2.448 6.876 13.271 1.00 93.38 72 LEU A CA 1
ATOM 562 C C . LEU A 1 72 ? 3.522 5.800 13.448 1.00 93.38 72 LEU A C 1
ATOM 564 O O . LEU A 1 72 ? 3.803 5.390 14.569 1.00 93.38 72 LEU A O 1
ATOM 568 N N . GLU A 1 73 ? 4.125 5.354 12.342 1.00 94.19 73 GLU A N 1
ATOM 569 C CA . GLU A 1 73 ? 5.125 4.285 12.324 1.00 94.19 73 GLU A CA 1
ATOM 570 C C . GLU A 1 73 ? 6.093 4.467 11.144 1.00 94.19 73 GLU A C 1
ATOM 572 O O . GLU A 1 73 ? 5.729 5.049 10.121 1.00 94.19 73 GLU A O 1
ATOM 577 N N . GLN A 1 74 ? 7.330 3.986 11.290 1.00 96.38 74 GLN A N 1
ATOM 578 C CA . GLN A 1 74 ? 8.366 4.002 10.251 1.00 96.38 74 GLN A CA 1
ATOM 579 C C . GLN A 1 74 ? 9.038 2.631 10.188 1.00 96.38 74 GLN A C 1
ATOM 581 O O . GLN A 1 74 ? 9.378 2.055 11.223 1.00 96.38 74 GLN A O 1
ATOM 586 N N . LEU A 1 75 ? 9.219 2.098 8.980 1.00 95.19 75 LEU A N 1
ATOM 587 C CA . LEU A 1 75 ? 9.706 0.739 8.750 1.00 95.19 75 LEU A CA 1
ATOM 588 C C . LEU A 1 75 ? 10.704 0.712 7.595 1.00 95.19 75 LEU A C 1
ATOM 590 O O . LEU A 1 75 ? 10.486 1.342 6.567 1.00 95.19 75 LEU A O 1
ATOM 594 N N . GLN A 1 76 ? 11.759 -0.092 7.717 1.00 96.56 76 GLN A N 1
ATOM 595 C CA . GLN A 1 76 ? 12.643 -0.390 6.589 1.00 96.56 76 GLN A CA 1
ATOM 596 C C . GLN A 1 76 ? 12.084 -1.560 5.772 1.00 96.56 76 GLN A C 1
ATOM 598 O O . GLN A 1 76 ? 11.930 -2.675 6.286 1.00 96.56 76 GLN A O 1
ATOM 603 N N . ILE A 1 77 ? 11.799 -1.301 4.497 1.00 96.06 77 ILE A N 1
ATOM 604 C CA . ILE A 1 77 ? 11.313 -2.277 3.517 1.00 96.06 77 ILE A CA 1
ATOM 605 C C . ILE A 1 77 ? 12.460 -2.650 2.593 1.00 96.06 77 ILE A C 1
ATOM 607 O O . ILE A 1 77 ? 13.221 -1.784 2.186 1.00 96.06 77 ILE A O 1
ATOM 611 N N . SER A 1 78 ? 12.593 -3.932 2.262 1.00 92.69 78 SER A N 1
ATOM 612 C CA . SER A 1 78 ? 13.590 -4.426 1.311 1.00 92.69 78 SER A CA 1
ATOM 613 C C . SER A 1 78 ? 13.008 -5.588 0.505 1.00 92.69 78 SER A C 1
ATOM 615 O O . SER A 1 78 ? 12.189 -5.364 -0.385 1.00 92.69 78 SER A O 1
ATOM 617 N N . ASN A 1 79 ? 13.377 -6.819 0.852 1.00 94.38 79 ASN A N 1
ATOM 618 C CA . ASN A 1 79 ? 12.800 -8.034 0.292 1.00 94.38 79 ASN A CA 1
ATOM 619 C C . ASN A 1 79 ? 11.372 -8.240 0.805 1.00 94.38 79 ASN A C 1
ATOM 621 O O . ASN A 1 79 ? 10.983 -7.665 1.828 1.00 94.38 79 ASN A O 1
ATOM 625 N N . ARG A 1 80 ? 10.629 -9.120 0.128 1.00 96.12 80 ARG A N 1
ATOM 626 C CA . ARG A 1 80 ? 9.286 -9.509 0.547 1.00 96.12 80 ARG A CA 1
ATOM 627 C C . ARG A 1 80 ? 9.236 -9.977 1.992 1.00 96.12 80 ARG A C 1
ATOM 629 O O . ARG A 1 80 ? 10.005 -10.846 2.405 1.00 96.12 80 ARG A O 1
ATOM 636 N N . ARG A 1 81 ? 8.315 -9.391 2.752 1.00 95.50 81 ARG A N 1
ATOM 637 C CA . ARG A 1 81 ? 8.090 -9.705 4.161 1.00 95.50 81 ARG A CA 1
ATOM 638 C C . ARG A 1 81 ? 6.686 -9.319 4.592 1.00 95.50 81 ARG A C 1
ATOM 640 O O . ARG A 1 81 ? 6.102 -8.369 4.075 1.00 95.50 81 ARG A O 1
ATOM 647 N N . ASP A 1 82 ? 6.232 -9.982 5.645 1.00 96.69 82 ASP A N 1
ATOM 648 C CA . ASP A 1 82 ? 5.128 -9.474 6.441 1.00 96.69 82 ASP A CA 1
ATOM 649 C C . ASP A 1 82 ? 5.619 -8.330 7.352 1.00 96.69 82 ASP A C 1
ATOM 651 O O . ASP A 1 82 ? 6.678 -8.410 7.995 1.00 96.69 82 ASP A O 1
ATOM 655 N N . VAL A 1 83 ? 4.837 -7.255 7.416 1.00 95.44 83 VAL A N 1
ATOM 656 C CA . VAL A 1 83 ? 4.964 -6.181 8.408 1.00 95.44 83 VAL A CA 1
ATOM 657 C C . VAL A 1 83 ? 3.659 -6.022 9.169 1.00 95.44 83 VAL A C 1
ATOM 659 O O . VAL A 1 83 ? 2.577 -6.218 8.618 1.00 95.44 83 VAL A O 1
ATOM 662 N N . THR A 1 84 ? 3.767 -5.648 10.437 1.00 94.31 84 THR A N 1
ATOM 663 C CA . THR A 1 84 ? 2.624 -5.493 11.332 1.00 94.31 84 THR A CA 1
ATOM 664 C C . THR A 1 84 ? 2.494 -4.031 11.718 1.00 94.31 84 THR A C 1
ATOM 666 O O . THR A 1 84 ? 3.431 -3.487 12.286 1.00 94.31 84 THR A O 1
ATOM 669 N N . LEU A 1 85 ? 1.341 -3.421 11.447 1.00 91.12 85 LEU A N 1
ATOM 670 C CA . LEU A 1 85 ? 1.051 -2.022 11.757 1.00 91.12 85 LEU A CA 1
ATOM 671 C C . LEU A 1 85 ? 0.013 -1.929 12.863 1.00 91.12 85 LEU A C 1
ATOM 673 O O . LEU A 1 85 ? -1.076 -2.498 12.734 1.00 91.12 85 LEU A O 1
ATOM 677 N N . ARG A 1 86 ? 0.311 -1.178 13.925 1.00 88.25 86 ARG A N 1
ATOM 678 C CA . ARG A 1 86 ? -0.688 -0.854 14.955 1.00 88.25 86 ARG A CA 1
ATOM 679 C C . ARG A 1 86 ? -1.339 0.480 14.627 1.00 88.25 86 ARG A C 1
ATOM 681 O O . ARG A 1 86 ? -0.684 1.516 14.623 1.00 88.25 86 ARG A O 1
ATOM 688 N N . LEU A 1 87 ? -2.639 0.448 14.367 1.00 86.00 87 LEU A N 1
ATOM 689 C CA . LEU A 1 87 ? -3.404 1.623 13.978 1.00 86.00 87 LEU A CA 1
ATOM 690 C C . LEU A 1 87 ? -4.148 2.199 15.190 1.00 86.00 87 LEU A C 1
ATOM 692 O O . LEU A 1 87 ? -4.894 1.460 15.834 1.00 86.00 87 LEU A O 1
ATOM 696 N N . PRO A 1 88 ? -4.010 3.500 15.497 1.00 83.00 88 PRO A N 1
ATOM 697 C CA . PRO A 1 88 ? -4.839 4.160 16.499 1.00 83.00 88 PRO A CA 1
ATOM 698 C C . PRO A 1 88 ? -6.261 4.323 15.945 1.00 83.00 88 PRO A C 1
ATOM 700 O O . PRO A 1 88 ? -6.577 5.278 15.235 1.00 83.00 88 PRO A O 1
ATOM 703 N N . LEU A 1 89 ? -7.112 3.333 16.209 1.00 78.12 89 LEU A N 1
ATOM 704 C CA . LEU A 1 89 ? -8.520 3.311 15.812 1.00 78.12 89 LEU A CA 1
ATOM 705 C C . LEU A 1 89 ? -9.393 3.781 16.979 1.00 78.12 89 LEU A C 1
ATOM 707 O O . LEU A 1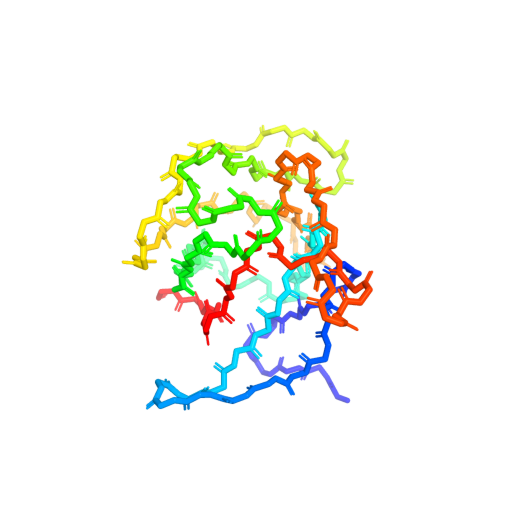 89 ? -10.220 3.029 17.490 1.00 78.12 89 LEU A O 1
ATOM 711 N N . ASP A 1 90 ? -9.182 5.022 17.409 1.00 67.56 90 ASP A N 1
ATOM 712 C CA . ASP A 1 90 ? -9.890 5.596 18.561 1.00 67.56 90 ASP A CA 1
ATOM 713 C C . ASP A 1 90 ? -11.303 6.086 18.193 1.00 67.56 90 ASP A C 1
ATOM 715 O O . ASP A 1 90 ? -12.163 6.261 19.055 1.00 67.56 90 ASP A O 1
ATOM 719 N N . GLU A 1 91 ? -11.571 6.267 16.895 1.00 60.97 91 GLU A N 1
ATOM 720 C CA . GLU A 1 91 ? -12.804 6.866 16.392 1.00 60.97 91 GLU A CA 1
ATOM 721 C C . GLU A 1 91 ? -13.758 5.827 15.773 1.00 60.97 91 GLU A C 1
ATOM 723 O O . GLU A 1 91 ? -13.394 5.120 14.827 1.00 60.97 91 GLU A O 1
ATOM 728 N N . PRO A 1 92 ? -15.038 5.781 16.191 1.00 63.91 92 PRO A N 1
ATOM 729 C CA . PRO A 1 92 ? -16.025 4.839 15.657 1.00 63.91 92 PRO A CA 1
ATOM 730 C C . PRO A 1 92 ? -16.428 5.128 14.201 1.00 63.91 92 PRO A C 1
ATOM 732 O O . PRO A 1 92 ? -17.142 4.335 13.588 1.00 63.91 92 PRO A O 1
ATOM 735 N N . ARG A 1 93 ? -16.000 6.265 13.636 1.00 72.50 93 ARG A N 1
ATOM 736 C CA . ARG A 1 93 ? -16.374 6.724 12.287 1.00 72.50 93 ARG A CA 1
ATOM 737 C C . ARG A 1 93 ? -15.475 6.180 11.174 1.00 72.50 93 ARG A C 1
ATOM 739 O O . ARG A 1 93 ? -15.766 6.419 10.003 1.00 72.50 93 ARG A O 1
ATOM 746 N N . GLY A 1 94 ? -14.428 5.437 11.529 1.00 83.19 94 GLY A N 1
ATOM 747 C CA . GLY A 1 94 ? -13.403 5.001 10.591 1.00 83.19 94 GLY A CA 1
ATOM 748 C C . GLY A 1 94 ? -12.236 5.981 10.489 1.00 83.19 94 GLY A C 1
ATOM 749 O O . GLY A 1 94 ? -12.259 7.065 11.068 1.00 83.19 94 GLY A O 1
ATOM 750 N N . ALA A 1 95 ? -11.199 5.578 9.764 1.00 89.31 95 ALA A N 1
ATOM 751 C CA . ALA A 1 95 ? -9.955 6.322 9.636 1.00 89.31 95 ALA A CA 1
ATOM 752 C C . ALA A 1 95 ? -9.311 6.087 8.266 1.00 89.31 95 ALA A C 1
ATOM 754 O O . ALA A 1 95 ? -9.473 5.028 7.660 1.00 89.31 95 ALA A O 1
ATOM 755 N N . VAL A 1 96 ? -8.566 7.084 7.794 1.00 93.00 96 VAL A N 1
ATOM 756 C CA . VAL A 1 96 ? -7.683 6.957 6.632 1.00 93.00 96 VAL A CA 1
ATOM 757 C C . VAL A 1 96 ? -6.253 6.930 7.142 1.00 93.00 96 VAL A C 1
ATOM 759 O O . VAL A 1 96 ? -5.854 7.795 7.923 1.00 93.00 96 VAL A O 1
ATOM 762 N N . PHE A 1 97 ? -5.496 5.951 6.674 1.00 95.19 97 PHE A N 1
ATOM 763 C CA . PHE A 1 97 ? -4.059 5.848 6.868 1.00 95.19 97 PHE A CA 1
ATOM 764 C C . PHE A 1 97 ? -3.377 5.932 5.514 1.00 95.19 97 PHE A C 1
ATOM 766 O O . PHE A 1 97 ? -3.947 5.510 4.508 1.00 95.19 97 PHE A O 1
ATOM 773 N N . ARG A 1 98 ? -2.162 6.464 5.480 1.00 97.88 98 ARG A N 1
ATOM 774 C CA . ARG A 1 98 ? -1.357 6.527 4.261 1.00 97.88 98 ARG A CA 1
ATOM 775 C C . ARG A 1 98 ? -0.057 5.785 4.465 1.00 97.88 98 ARG A C 1
ATOM 777 O O . ARG A 1 98 ? 0.615 5.982 5.475 1.00 97.88 98 ARG A O 1
ATOM 784 N N . LEU A 1 99 ? 0.281 4.965 3.484 1.00 98.12 99 LEU A N 1
ATOM 785 C CA . LEU A 1 99 ? 1.608 4.408 3.292 1.00 98.12 99 LEU A CA 1
ATOM 786 C C . LEU A 1 99 ? 2.373 5.376 2.389 1.00 98.12 99 LEU A C 1
ATOM 788 O O . LEU A 1 99 ? 1.971 5.570 1.246 1.00 98.12 99 LEU A O 1
ATOM 792 N N . VAL A 1 100 ? 3.429 5.997 2.904 1.00 98.38 100 VAL A N 1
ATOM 793 C CA . VAL A 1 100 ? 4.247 6.986 2.193 1.00 98.38 100 VAL A CA 1
ATOM 794 C C . VAL A 1 100 ? 5.637 6.405 1.976 1.00 98.38 100 VAL A C 1
ATOM 796 O O . VAL A 1 100 ? 6.276 5.947 2.923 1.00 98.38 100 VAL A O 1
ATOM 799 N N . VAL A 1 101 ? 6.104 6.426 0.733 1.00 98.19 101 VAL A N 1
ATOM 800 C CA . VAL A 1 101 ? 7.424 5.919 0.333 1.00 98.19 101 VAL A CA 1
ATOM 801 C C . VAL A 1 101 ? 8.226 7.035 -0.348 1.00 98.19 101 VAL A C 1
ATOM 803 O O . VAL A 1 101 ? 7.640 8.039 -0.764 1.00 98.19 101 VAL A O 1
ATOM 806 N N . PRO A 1 102 ? 9.563 6.920 -0.467 1.00 98.00 102 PRO A N 1
ATOM 807 C CA . PRO A 1 102 ? 10.352 7.908 -1.192 1.00 98.00 102 PRO A CA 1
ATOM 808 C C . PRO A 1 102 ? 9.890 8.026 -2.643 1.00 98.00 102 PRO A C 1
ATOM 810 O O . PRO A 1 102 ? 9.407 7.058 -3.225 1.00 98.00 102 PRO A O 1
ATOM 813 N N . ALA A 1 103 ? 10.083 9.198 -3.248 1.00 96.75 103 ALA A N 1
ATOM 814 C CA . ALA A 1 103 ? 9.753 9.389 -4.654 1.00 96.75 103 ALA A CA 1
ATOM 815 C C . ALA A 1 103 ? 10.515 8.382 -5.530 1.00 96.75 103 ALA A C 1
ATOM 817 O O . ALA A 1 103 ? 11.743 8.299 -5.462 1.00 96.75 103 ALA A O 1
ATOM 818 N N . GLY A 1 104 ? 9.775 7.619 -6.330 1.00 95.06 104 GLY A N 1
ATOM 819 C CA . GLY A 1 104 ? 10.338 6.661 -7.274 1.00 95.06 104 GLY A CA 1
ATOM 820 C C . GLY A 1 104 ? 10.423 7.187 -8.697 1.00 95.06 104 GLY A C 1
ATOM 821 O O . GLY A 1 104 ? 10.114 8.344 -8.988 1.00 95.06 104 GLY A O 1
ATOM 822 N N . VAL A 1 105 ? 10.809 6.293 -9.601 1.00 96.81 105 VAL A N 1
ATOM 823 C CA . VAL A 1 105 ? 10.833 6.536 -11.047 1.00 96.81 105 VAL A CA 1
ATOM 824 C C . VAL A 1 105 ? 10.017 5.475 -11.776 1.00 96.81 105 VAL A C 1
ATOM 826 O O . VAL A 1 105 ? 9.916 4.338 -11.319 1.00 96.81 105 VAL A O 1
ATOM 829 N N . SER A 1 106 ? 9.433 5.829 -12.916 1.00 96.25 106 SER A N 1
ATOM 830 C CA . SER A 1 106 ? 8.892 4.829 -13.832 1.00 96.25 106 SER A CA 1
ATOM 831 C C . SER A 1 106 ? 10.032 4.126 -14.574 1.00 96.25 106 SER A C 1
ATOM 833 O O . SER A 1 106 ? 11.128 4.675 -14.732 1.00 96.25 106 SER A O 1
ATOM 835 N N . ILE A 1 107 ? 9.798 2.886 -15.003 1.00 92.75 107 ILE A N 1
ATOM 836 C CA . ILE A 1 107 ? 10.787 2.088 -15.734 1.00 92.75 107 ILE A CA 1
ATOM 837 C C . ILE A 1 107 ? 10.145 1.609 -17.028 1.00 92.75 107 ILE A C 1
ATOM 839 O O . ILE A 1 107 ? 9.214 0.808 -17.016 1.00 92.75 107 ILE A O 1
ATOM 843 N N . SER A 1 108 ? 10.696 2.074 -18.152 1.00 91.62 108 SER A N 1
ATOM 844 C CA . SER A 1 108 ? 10.239 1.701 -19.492 1.00 91.62 108 SER A CA 1
ATOM 845 C C . SER A 1 108 ? 10.127 0.174 -19.654 1.00 91.62 108 SER A C 1
ATOM 847 O O . SER A 1 108 ? 11.031 -0.549 -19.224 1.00 91.62 108 SER A O 1
ATOM 849 N N . PRO A 1 109 ? 9.061 -0.333 -20.301 1.00 93.62 109 PRO A N 1
ATOM 850 C CA . PRO A 1 109 ? 8.003 0.405 -21.002 1.00 93.62 109 PRO A CA 1
ATOM 851 C C . PRO A 1 109 ? 6.806 0.815 -20.124 1.00 93.62 109 PRO A C 1
ATOM 853 O O . PRO A 1 109 ? 5.812 1.287 -20.666 1.00 93.62 109 PRO A O 1
ATOM 856 N N . ASP A 1 110 ? 6.864 0.609 -18.806 1.00 94.81 110 ASP A N 1
ATOM 857 C CA . ASP A 1 110 ? 5.776 0.964 -17.892 1.00 94.81 110 ASP A CA 1
ATOM 858 C C . ASP A 1 110 ? 5.976 2.388 -17.354 1.00 94.81 110 ASP A C 1
ATOM 860 O O . ASP A 1 110 ? 6.933 2.673 -16.631 1.00 94.81 110 ASP A O 1
ATOM 864 N N . ASP A 1 111 ? 5.065 3.294 -17.711 1.00 95.88 111 ASP A N 1
ATOM 865 C CA . ASP A 1 111 ? 5.121 4.699 -17.297 1.00 95.88 111 ASP A CA 1
ATOM 866 C C . ASP A 1 111 ? 4.628 4.921 -15.856 1.00 95.88 111 ASP A C 1
ATOM 868 O O . ASP A 1 111 ? 4.735 6.030 -15.326 1.00 95.88 111 ASP A O 1
ATOM 872 N N . ARG A 1 112 ? 4.099 3.885 -15.194 1.00 97.38 112 ARG A N 1
ATOM 873 C CA . ARG A 1 112 ? 3.682 3.956 -13.790 1.00 97.38 112 ARG A CA 1
ATOM 874 C C . ARG A 1 112 ? 4.894 3.955 -12.861 1.00 97.38 112 ARG A C 1
ATOM 876 O O . ARG A 1 112 ? 5.903 3.296 -13.109 1.00 97.38 112 ARG A O 1
ATOM 883 N N . ILE A 1 113 ? 4.763 4.637 -11.726 1.00 98.00 113 ILE A N 1
ATOM 884 C CA . ILE A 1 113 ? 5.713 4.519 -10.618 1.00 98.00 113 ILE A CA 1
ATOM 885 C C . ILE A 1 113 ? 5.269 3.341 -9.744 1.00 98.00 113 ILE A C 1
ATOM 887 O O . ILE A 1 113 ? 4.207 3.378 -9.120 1.00 98.00 113 ILE A O 1
ATOM 891 N N . LEU A 1 114 ? 6.074 2.278 -9.730 1.00 98.12 114 LEU A N 1
ATOM 892 C CA . LEU A 1 114 ? 5.780 1.010 -9.055 1.00 98.12 114 LEU A CA 1
ATOM 893 C C . LEU A 1 114 ? 6.689 0.847 -7.829 1.00 98.12 114 LEU A C 1
ATOM 895 O O . LEU A 1 114 ? 7.697 0.140 -7.887 1.00 98.12 114 LEU A O 1
ATOM 899 N N . ASN A 1 115 ? 6.395 1.545 -6.731 1.00 98.19 115 ASN A N 1
ATOM 900 C CA . ASN A 1 115 ? 7.339 1.644 -5.610 1.00 98.19 115 ASN A CA 1
ATOM 901 C C . ASN A 1 115 ? 7.252 0.507 -4.603 1.00 98.19 115 ASN A C 1
ATOM 903 O O . ASN A 1 115 ? 8.276 0.062 -4.087 1.00 98.19 115 ASN A O 1
ATOM 907 N N . LEU A 1 116 ? 6.038 0.067 -4.291 1.00 98.31 116 LEU A N 1
ATOM 908 C CA . LEU A 1 116 ? 5.791 -0.957 -3.285 1.00 98.31 116 LEU A CA 1
ATOM 909 C C . LEU A 1 116 ? 4.777 -1.948 -3.845 1.00 98.31 116 LEU A C 1
ATOM 911 O O . LEU A 1 116 ? 3.669 -1.557 -4.223 1.00 98.31 116 LEU A O 1
ATOM 915 N N . ARG A 1 117 ? 5.153 -3.226 -3.911 1.00 98.12 117 ARG A N 1
ATOM 916 C CA . ARG A 1 117 ? 4.200 -4.295 -4.218 1.00 98.12 117 ARG A CA 1
ATOM 917 C C . ARG A 1 117 ? 3.527 -4.731 -2.931 1.00 98.12 117 ARG A C 1
ATOM 919 O O . ARG A 1 117 ? 4.206 -4.937 -1.927 1.00 98.12 117 ARG A O 1
ATOM 926 N N . VAL A 1 118 ? 2.211 -4.908 -2.970 1.00 98.19 118 VAL A N 1
ATOM 927 C CA . VAL A 1 118 ? 1.423 -5.347 -1.817 1.00 98.19 118 VAL A CA 1
ATOM 928 C C . VAL A 1 118 ? 0.529 -6.513 -2.217 1.00 98.19 118 VAL A C 1
ATOM 930 O O . VAL A 1 118 ? -0.407 -6.349 -3.002 1.00 98.19 118 VAL A O 1
ATOM 933 N N . HIS A 1 119 ? 0.809 -7.692 -1.665 1.00 97.81 119 HIS A N 1
ATOM 934 C CA . HIS A 1 119 ? 0.038 -8.917 -1.909 1.00 97.81 119 HIS A CA 1
ATOM 935 C C . HIS A 1 119 ? -1.157 -9.050 -0.966 1.00 97.81 119 HIS A C 1
ATOM 937 O O . HIS A 1 119 ? -2.179 -9.643 -1.311 1.00 97.81 119 HIS A O 1
ATOM 943 N N . ARG A 1 120 ? -1.040 -8.508 0.249 1.00 95.69 120 ARG A N 1
ATOM 944 C CA . ARG A 1 120 ? -2.048 -8.693 1.291 1.00 95.69 120 ARG A CA 1
ATOM 945 C C . ARG A 1 120 ? -2.094 -7.503 2.226 1.00 95.69 120 ARG A C 1
ATOM 947 O O . ARG A 1 120 ? -1.055 -6.998 2.630 1.00 95.69 120 ARG A O 1
ATOM 954 N N . ILE A 1 121 ? -3.312 -7.119 2.598 1.00 94.75 121 ILE A N 1
ATOM 955 C CA . ILE A 1 121 ? -3.614 -6.221 3.712 1.00 94.75 121 ILE A CA 1
ATOM 956 C C . ILE A 1 12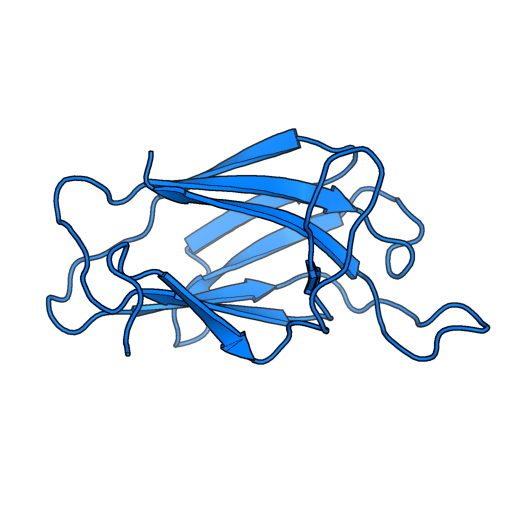1 ? -4.781 -6.862 4.454 1.00 94.75 121 ILE A C 1
ATOM 958 O O . ILE A 1 121 ? -5.854 -7.056 3.878 1.00 94.75 121 ILE A O 1
ATOM 962 N N . ALA A 1 122 ? -4.567 -7.239 5.707 1.00 92.44 122 ALA A N 1
ATOM 963 C CA . ALA A 1 122 ? -5.578 -7.918 6.504 1.00 92.44 122 ALA A CA 1
ATOM 964 C C . ALA A 1 122 ? -5.461 -7.529 7.974 1.00 92.44 122 ALA A C 1
ATOM 966 O O . ALA A 1 122 ? -4.374 -7.218 8.453 1.00 92.44 122 ALA A O 1
ATOM 967 N N . TRP A 1 123 ? -6.580 -7.586 8.691 1.00 89.75 123 TRP A N 1
ATOM 968 C CA . TRP A 1 123 ? -6.545 -7.630 10.149 1.00 89.75 123 TRP A CA 1
ATOM 969 C C . TRP A 1 123 ? -5.843 -8.909 10.618 1.00 89.75 123 TRP A C 1
ATOM 971 O O . TRP A 1 123 ? -5.949 -9.943 9.950 1.00 89.75 123 TRP A O 1
ATOM 981 N N . VAL A 1 124 ? -5.132 -8.816 11.743 1.00 86.62 124 VAL A N 1
ATOM 982 C CA . VAL A 1 124 ? -4.626 -9.978 12.495 1.00 86.62 124 VAL A CA 1
ATOM 983 C C . VAL A 1 124 ? -5.758 -10.640 13.273 1.00 86.62 124 VAL A C 1
ATOM 985 O O . VAL A 1 124 ? -6.599 -9.897 13.831 1.00 86.62 124 VAL A O 1
#

Radius of gyration: 14.13 Å; chains: 1; bounding box: 38×31×40 Å

Secondary structure (DSSP, 8-state):
---TT-EEE-TTEEEEEEETTEEEEEE-SEEEEEESS--TT--EEEEEEEE-GGGTT--EEEEEEETT--EEEEEEE-SSEEEEEE-----TT-EEEEEE-----EETTEEEE--EEEEEEEE-

Foldseek 3Di:
DQDPQQKDKDPQWDDWDADPVGIKIFGAQKIKIWGAADPVVFQKKKWFKFFDVQNVLAKWKKFKAWPVRHTDDIDIHHGTDIDMDGHPPVDRRITMMMTGTPHGAADPPGRGRGTMMIPDIHTD